Protein AF-A0A960D4D8-F1 (afdb_monomer_lite)

Foldseek 3Di:
DVQLLCLCLQLDPVVQSVDADPVPSHSVSSVVVVVVVVVCCVVDDPVLVVLLVLLVVLVVLLVVLVCLLCCCCPVVVDPPCVVSPVVSVVSNVVSVVVVVVGDPSSVVVNVVVVVVSVVSSCVSCVNVVHPDRDSPPPDD

Radius of gyration: 18.19 Å; chains: 1; bounding box: 43×34×49 Å

pLDDT: mean 80.99, std 12.56, range [38.84, 94.88]

Structure (mmCIF, N/CA/C/O backbone):
data_AF-A0A960D4D8-F1
#
_entry.id   AF-A0A960D4D8-F1
#
loop_
_atom_site.group_PDB
_atom_site.id
_atom_site.type_symbol
_atom_site.label_atom_id
_atom_site.label_alt_id
_atom_site.label_comp_id
_atom_site.label_asym_id
_atom_site.label_entity_id
_atom_site.label_seq_id
_atom_site.pdbx_PDB_ins_code
_atom_site.Cartn_x
_atom_site.Cartn_y
_atom_site.Cartn_z
_atom_site.occupancy
_atom_site.B_iso_or_equiv
_atom_site.auth_seq_id
_atom_site.auth_comp_id
_atom_site.auth_asym_id
_atom_site.auth_atom_id
_atom_site.pdbx_PDB_model_num
ATOM 1 N N . ARG A 1 1 ? -10.161 9.805 4.117 1.00 72.38 1 ARG A N 1
ATOM 2 C CA . ARG A 1 1 ? -10.654 10.002 2.726 1.00 72.38 1 ARG A CA 1
ATOM 3 C C . ARG A 1 1 ? -10.570 8.717 1.902 1.00 72.38 1 ARG A C 1
ATOM 5 O O . ARG A 1 1 ? -11.583 8.348 1.336 1.00 72.38 1 ARG A O 1
ATOM 12 N N . ILE A 1 2 ? -9.443 7.992 1.920 1.00 80.75 2 ILE A N 1
ATOM 13 C CA . ILE A 1 2 ? -9.295 6.695 1.223 1.00 80.75 2 ILE A CA 1
ATOM 14 C C . ILE A 1 2 ? -10.411 5.700 1.597 1.00 80.75 2 ILE A C 1
ATOM 16 O O . ILE A 1 2 ? -11.049 5.149 0.712 1.00 80.75 2 ILE A O 1
ATOM 20 N N . LEU A 1 3 ? -10.728 5.552 2.892 1.00 79.56 3 LEU A N 1
ATOM 21 C CA . LEU A 1 3 ? -11.789 4.643 3.356 1.00 79.56 3 LEU A CA 1
ATOM 22 C C . LEU A 1 3 ? -13.178 4.970 2.773 1.00 79.56 3 LEU A C 1
ATOM 24 O O . LEU A 1 3 ? -13.952 4.071 2.464 1.00 79.56 3 LEU A O 1
ATOM 28 N N . PHE A 1 4 ? -13.475 6.260 2.594 1.00 77.62 4 PHE A N 1
ATOM 29 C CA . PHE A 1 4 ? -14.714 6.717 1.968 1.00 77.62 4 PHE A CA 1
ATOM 30 C C . PHE A 1 4 ? -14.728 6.423 0.463 1.00 77.62 4 PHE A C 1
ATOM 32 O O . PHE A 1 4 ? -15.720 5.903 -0.034 1.00 77.62 4 PHE A O 1
ATOM 39 N N . ALA A 1 5 ? -13.620 6.683 -0.242 1.00 74.94 5 ALA A N 1
ATOM 40 C CA . ALA A 1 5 ? -13.485 6.341 -1.660 1.00 74.94 5 ALA A CA 1
ATOM 41 C C . ALA A 1 5 ? -13.673 4.828 -1.884 1.00 74.94 5 ALA A C 1
ATOM 43 O O . ALA A 1 5 ? -14.528 4.421 -2.660 1.00 74.94 5 ALA A O 1
ATOM 44 N N . MET A 1 6 ? -13.015 3.987 -1.078 1.00 78.25 6 MET A N 1
ATOM 45 C CA . MET A 1 6 ? -13.204 2.529 -1.104 1.00 78.25 6 MET A CA 1
ATOM 46 C C . MET A 1 6 ? -14.659 2.101 -0.827 1.00 78.25 6 MET A C 1
ATOM 48 O O . MET A 1 6 ? -15.143 1.122 -1.397 1.00 78.25 6 MET A O 1
ATOM 52 N N . GLY A 1 7 ? -15.370 2.822 0.047 1.00 74.56 7 GLY A N 1
ATOM 53 C CA . GLY A 1 7 ? -16.795 2.614 0.311 1.00 74.56 7 GLY A CA 1
ATOM 54 C C . GLY A 1 7 ? -17.693 3.013 -0.858 1.00 74.56 7 GLY A C 1
ATOM 55 O O . GLY A 1 7 ? -18.590 2.253 -1.220 1.00 74.56 7 GLY A O 1
ATOM 56 N N . ARG A 1 8 ? -17.442 4.171 -1.475 1.00 72.88 8 ARG A N 1
ATOM 57 C CA . ARG A 1 8 ? -18.131 4.662 -2.681 1.00 72.88 8 ARG A CA 1
ATOM 58 C C . ARG A 1 8 ? -17.968 3.683 -3.845 1.00 72.88 8 ARG A C 1
ATOM 60 O O . ARG A 1 8 ? -18.954 3.312 -4.489 1.00 72.88 8 ARG A O 1
ATOM 67 N N . ASP A 1 9 ? -16.759 3.174 -4.032 1.00 70.88 9 ASP A N 1
ATOM 68 C CA . ASP A 1 9 ? -16.407 2.307 -5.157 1.00 70.88 9 ASP A CA 1
ATOM 69 C C . ASP A 1 9 ? -16.837 0.845 -4.916 1.00 70.88 9 ASP A C 1
ATOM 71 O O . ASP A 1 9 ? -16.694 -0.011 -5.779 1.00 70.88 9 ASP A O 1
ATOM 75 N N . GLY A 1 10 ? -17.442 0.535 -3.761 1.00 69.06 10 GLY A N 1
ATOM 76 C CA . GLY A 1 10 ? -18.027 -0.781 -3.478 1.00 69.06 10 GLY A CA 1
ATOM 77 C C . GLY A 1 10 ? -17.022 -1.867 -3.086 1.00 69.06 10 GLY A C 1
ATOM 78 O O . GLY A 1 10 ? -17.408 -3.029 -2.972 1.00 69.06 10 GLY A O 1
ATOM 79 N N . ILE A 1 11 ? -15.763 -1.493 -2.831 1.00 72.12 11 ILE A N 1
ATOM 80 C CA . ILE A 1 11 ? -14.734 -2.360 -2.226 1.00 72.12 11 ILE A CA 1
ATOM 81 C C . ILE A 1 11 ? -15.084 -2.641 -0.754 1.00 72.12 11 ILE A C 1
ATOM 83 O O . ILE A 1 11 ? -14.850 -3.734 -0.231 1.00 72.12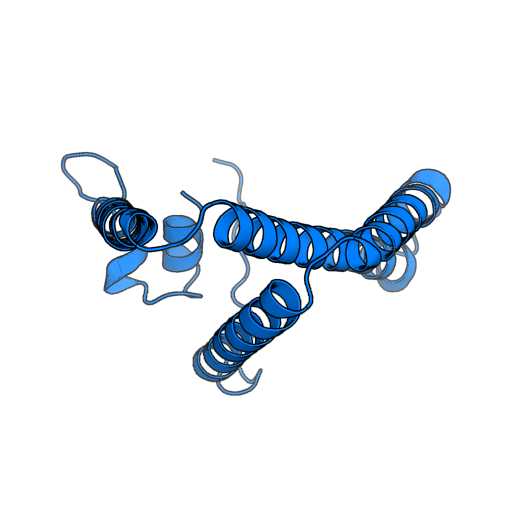 11 ILE A O 1
ATOM 87 N N . LEU A 1 12 ? -15.692 -1.655 -0.090 1.00 73.06 12 LEU A N 1
ATOM 88 C CA . LEU A 1 12 ? -16.274 -1.767 1.246 1.00 73.06 12 LEU A CA 1
ATOM 89 C C . LEU A 1 12 ? -17.802 -1.605 1.187 1.00 73.06 12 LEU A C 1
ATOM 91 O O . LEU A 1 12 ? -18.326 -1.073 0.205 1.00 73.06 12 LEU A O 1
ATOM 95 N N . PRO A 1 13 ? -18.555 -2.036 2.221 1.00 72.12 13 PRO A N 1
ATOM 96 C CA . PRO A 1 13 ? -20.010 -1.931 2.225 1.00 72.12 13 PRO A CA 1
ATOM 97 C C . PRO A 1 13 ? -20.480 -0.482 2.015 1.00 72.12 13 PRO A C 1
ATOM 99 O O . PRO A 1 13 ? -20.392 0.352 2.922 1.00 72.12 13 PRO A O 1
ATOM 102 N N . ARG A 1 14 ? -21.029 -0.199 0.822 1.00 69.56 14 ARG A N 1
ATOM 103 C CA . ARG A 1 14 ? -21.504 1.134 0.393 1.00 69.56 14 ARG A CA 1
ATOM 104 C C . ARG A 1 14 ? -22.396 1.822 1.424 1.00 69.56 14 ARG A C 1
ATOM 106 O O . ARG A 1 14 ? -22.275 3.020 1.637 1.00 69.56 14 ARG A O 1
ATOM 113 N N . LYS A 1 15 ? -23.257 1.051 2.094 1.00 67.19 15 LYS A N 1
ATOM 114 C CA . LYS A 1 15 ? -24.220 1.558 3.084 1.00 67.19 15 LYS A CA 1
ATOM 115 C C . LYS A 1 15 ? -23.565 2.230 4.294 1.00 67.19 15 LYS A C 1
ATOM 117 O O . LYS A 1 15 ? -24.180 3.106 4.882 1.00 67.19 15 LYS A O 1
ATOM 122 N N . VAL A 1 16 ? -22.350 1.819 4.662 1.00 70.06 16 VAL A N 1
ATOM 123 C CA . VAL A 1 16 ? -21.650 2.326 5.853 1.00 70.06 16 VAL A CA 1
ATOM 124 C C . VAL A 1 16 ? -20.542 3.293 5.451 1.00 70.06 16 VAL A C 1
ATOM 126 O O . VAL A 1 16 ? -20.475 4.407 5.960 1.00 70.06 16 VAL A O 1
ATOM 129 N N . PHE A 1 17 ? -19.696 2.899 4.498 1.00 70.25 17 PHE A N 1
ATOM 130 C CA . PHE A 1 17 ? -18.490 3.658 4.156 1.00 70.25 17 PHE A CA 1
ATOM 131 C C . PHE A 1 17 ? -18.661 4.603 2.966 1.00 70.25 17 PHE A C 1
ATOM 133 O O . PHE A 1 17 ? -17.828 5.481 2.786 1.00 70.25 17 PHE A O 1
ATOM 140 N N . GLY A 1 18 ? -19.727 4.457 2.173 1.00 62.28 18 GLY A N 1
ATOM 141 C CA . GLY A 1 18 ? -20.070 5.370 1.076 1.00 62.28 18 GLY A CA 1
ATOM 142 C C . GLY A 1 18 ? -21.078 6.457 1.466 1.00 62.28 18 GLY A C 1
ATOM 143 O O . GLY A 1 18 ? -21.467 7.252 0.616 1.00 62.28 18 GLY A O 1
ATOM 144 N N . HIS A 1 19 ? -21.527 6.500 2.726 1.00 69.50 19 HIS A N 1
ATOM 145 C CA . HIS A 1 19 ? -22.525 7.467 3.179 1.00 69.50 19 HIS A CA 1
ATOM 146 C C . HIS A 1 19 ? -21.871 8.784 3.624 1.00 69.50 19 HIS A C 1
ATOM 148 O O . HIS A 1 19 ? -21.024 8.806 4.522 1.00 69.50 19 HIS A O 1
ATOM 154 N N . VAL A 1 20 ? -22.295 9.891 3.013 1.00 68.88 20 VAL A N 1
ATOM 155 C CA . VAL A 1 20 ? -21.917 11.257 3.402 1.00 68.88 20 VAL A CA 1
ATOM 156 C C . VAL A 1 20 ? -23.063 11.867 4.197 1.00 68.88 20 VAL A C 1
ATOM 158 O O . VAL A 1 20 ? -24.217 11.788 3.781 1.00 68.88 20 VAL A O 1
ATOM 161 N N . SER A 1 21 ? -22.762 12.482 5.343 1.00 65.81 21 SER A N 1
ATOM 162 C CA . SER A 1 21 ? -23.790 13.177 6.121 1.00 65.81 21 SER A CA 1
ATOM 163 C C . SER A 1 21 ? -24.266 14.425 5.374 1.00 65.81 21 SER A C 1
ATOM 165 O O . SER A 1 21 ? -23.460 15.307 5.084 1.00 65.81 21 SER A O 1
ATOM 167 N N . ALA A 1 22 ? -25.576 14.536 5.135 1.00 60.09 22 ALA A N 1
ATOM 168 C CA . ALA A 1 22 ? -26.194 15.672 4.441 1.00 60.09 22 ALA A CA 1
ATOM 169 C C . ALA A 1 22 ? -25.987 17.028 5.149 1.00 60.09 22 ALA A C 1
ATOM 171 O O . ALA A 1 22 ? -26.087 18.072 4.517 1.00 60.09 22 ALA A O 1
ATOM 172 N N . LYS A 1 23 ? -25.693 17.022 6.458 1.00 59.44 23 LYS A N 1
ATOM 173 C CA . LYS A 1 23 ? -25.515 18.242 7.263 1.00 59.44 23 LYS A CA 1
ATOM 174 C C . LYS A 1 23 ? -24.076 18.765 7.272 1.00 59.44 23 LYS A C 1
ATOM 176 O O . LYS A 1 23 ? -23.867 19.964 7.398 1.00 59.44 23 LYS A O 1
ATOM 181 N N . PHE A 1 24 ? -23.094 17.870 7.181 1.00 64.19 24 PHE A N 1
ATOM 182 C CA . PHE A 1 24 ? -21.676 18.209 7.350 1.00 64.19 24 PHE A CA 1
ATOM 183 C C . PHE A 1 24 ? -20.846 17.988 6.085 1.00 64.19 24 PHE A C 1
ATOM 185 O O . PHE A 1 24 ? -19.639 18.213 6.129 1.00 64.19 24 PHE A O 1
ATOM 192 N N . SER A 1 25 ? -21.450 17.483 5.002 1.00 68.38 25 SER A N 1
ATOM 193 C CA . SER A 1 25 ? -20.781 17.115 3.742 1.00 68.38 25 SER A CA 1
ATOM 194 C C . SER A 1 25 ? -19.502 16.289 3.942 1.00 68.38 25 SER A C 1
ATOM 196 O O . SER A 1 25 ? -18.578 16.321 3.134 1.00 68.38 25 SER A O 1
ATOM 198 N N . THR A 1 26 ? -19.435 15.539 5.046 1.00 71.88 26 THR A N 1
ATOM 199 C CA . THR A 1 26 ? -18.275 14.746 5.454 1.00 71.88 26 THR A CA 1
ATOM 200 C C . THR A 1 26 ? -18.683 13.294 5.708 1.00 71.88 26 THR A C 1
ATOM 202 O O . THR A 1 26 ? -19.812 13.015 6.134 1.00 71.88 26 THR A O 1
ATOM 205 N N . PRO A 1 27 ? -17.780 12.333 5.444 1.00 77.81 27 PRO A N 1
ATOM 206 C CA . PRO A 1 27 ? -18.039 10.916 5.661 1.00 77.81 27 PRO A CA 1
ATOM 207 C C . PRO A 1 27 ? -17.865 10.564 7.146 1.00 77.81 27 PRO A C 1
ATOM 209 O O . PRO A 1 27 ? -16.857 9.981 7.550 1.00 77.81 27 PRO A O 1
ATOM 212 N N . VAL A 1 28 ? -18.847 10.946 7.971 1.00 79.44 28 VAL A N 1
ATOM 213 C CA . VAL A 1 28 ? -18.806 10.818 9.442 1.00 79.44 28 VAL A CA 1
ATOM 214 C C . VAL A 1 28 ? -18.537 9.379 9.890 1.00 79.44 28 VAL A C 1
ATOM 216 O O . VAL A 1 28 ? -17.705 9.167 10.766 1.00 79.44 28 VAL A O 1
ATOM 219 N N . TYR A 1 29 ? -19.162 8.380 9.256 1.00 79.19 29 TYR A N 1
ATOM 220 C CA . TYR A 1 29 ? -18.941 6.970 9.599 1.00 79.19 29 TYR A CA 1
ATOM 221 C C . TYR A 1 29 ? -17.503 6.522 9.340 1.00 79.19 29 TYR A C 1
ATOM 223 O O . TYR A 1 29 ? -16.900 5.886 10.197 1.00 79.19 29 TYR A O 1
ATOM 231 N N . ALA A 1 30 ? -16.917 6.912 8.204 1.00 81.62 30 ALA A N 1
ATOM 232 C CA . ALA A 1 30 ? -15.525 6.593 7.905 1.00 81.62 30 ALA A CA 1
ATOM 233 C C . ALA A 1 30 ? -14.568 7.245 8.917 1.00 81.62 30 ALA A C 1
ATOM 235 O O . ALA A 1 30 ? -13.590 6.620 9.317 1.00 81.62 30 ALA A O 1
ATOM 236 N N . ILE A 1 31 ? -14.856 8.479 9.348 1.00 85.12 31 ILE A N 1
ATOM 237 C CA . ILE A 1 31 ? -14.067 9.173 10.375 1.00 85.12 31 ILE A CA 1
ATOM 238 C C . ILE A 1 31 ? -14.188 8.441 11.713 1.00 85.12 31 ILE A C 1
ATOM 240 O O . ILE A 1 31 ? -13.170 8.092 12.297 1.00 85.12 31 ILE A O 1
ATOM 244 N N . LEU A 1 32 ? -15.410 8.144 12.161 1.00 86.50 32 LEU A N 1
ATOM 245 C CA . LEU A 1 32 ? -15.659 7.498 13.449 1.00 86.50 32 LEU A CA 1
ATOM 246 C C . LEU A 1 32 ? -15.029 6.101 13.519 1.00 86.50 32 LEU A C 1
ATOM 248 O O . LEU A 1 32 ? -14.416 5.762 14.528 1.00 86.50 32 LEU A O 1
ATOM 252 N N . THR A 1 33 ? -15.107 5.315 12.440 1.00 85.06 33 THR A N 1
ATOM 253 C CA . THR A 1 33 ? -14.438 4.008 12.367 1.00 85.06 33 THR A CA 1
ATOM 254 C C . THR A 1 33 ? -12.921 4.143 12.468 1.00 85.06 33 THR A C 1
ATOM 256 O O . THR A 1 33 ? -12.305 3.415 13.242 1.00 85.06 33 THR A O 1
ATOM 259 N N . VAL A 1 34 ? -12.308 5.079 11.733 1.00 87.12 34 VAL A N 1
ATOM 260 C CA . VAL A 1 34 ? -10.856 5.309 11.821 1.00 87.12 34 VAL A CA 1
ATOM 261 C C . VAL A 1 34 ? -10.471 5.770 13.223 1.00 87.12 34 VAL A C 1
ATOM 263 O O . VAL A 1 34 ? -9.539 5.220 13.792 1.00 87.12 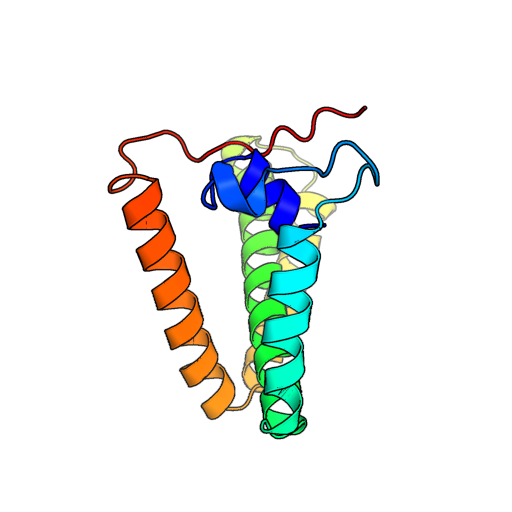34 VAL A O 1
ATOM 266 N N . SER A 1 35 ? -11.207 6.713 13.814 1.00 89.12 35 SER A N 1
ATOM 267 C CA . SER A 1 35 ? -10.949 7.192 15.174 1.00 89.12 35 SER A CA 1
ATOM 268 C C . SER A 1 35 ? -11.040 6.071 16.209 1.00 89.12 35 SER A C 1
ATOM 270 O O . SER A 1 35 ? -10.159 5.964 17.057 1.00 89.12 35 SER A O 1
ATOM 272 N N . ALA A 1 36 ? -12.052 5.204 16.119 1.00 90.56 36 ALA A N 1
ATOM 273 C CA . ALA A 1 36 ? -12.199 4.063 17.018 1.00 90.56 36 ALA A CA 1
ATOM 274 C C . ALA A 1 36 ? -11.034 3.067 16.888 1.00 90.56 36 ALA A C 1
ATOM 276 O O . ALA A 1 36 ? -10.508 2.607 17.897 1.00 90.56 36 ALA A O 1
ATOM 277 N N . ILE A 1 37 ? -10.592 2.773 15.660 1.00 88.38 37 ILE A N 1
ATOM 278 C CA . ILE A 1 37 ? -9.431 1.902 15.421 1.00 88.38 37 ILE A CA 1
ATOM 279 C C . ILE A 1 37 ? -8.147 2.563 15.937 1.00 88.38 37 ILE A C 1
ATOM 281 O O . ILE A 1 37 ? -7.337 1.899 16.577 1.00 88.38 37 ILE A O 1
ATOM 285 N N . SER A 1 38 ? -7.969 3.868 15.724 1.00 88.56 38 SER A N 1
ATOM 286 C CA . SER A 1 38 ? -6.792 4.603 16.198 1.00 88.56 38 SER A CA 1
ATOM 287 C C . SER A 1 38 ? -6.662 4.610 17.723 1.00 88.56 38 SER A C 1
ATOM 289 O O . SER A 1 38 ? -5.543 4.640 18.223 1.00 88.56 38 SER A O 1
ATOM 291 N N . LEU A 1 39 ? -7.765 4.528 18.478 1.00 91.56 39 LEU A N 1
ATOM 292 C CA . LEU A 1 39 ? -7.708 4.397 19.942 1.00 91.56 39 LEU A CA 1
ATOM 293 C C . LEU A 1 39 ? -7.045 3.086 20.395 1.00 91.56 39 LEU A C 1
ATOM 295 O O . LEU A 1 39 ? -6.450 3.045 21.470 1.00 91.56 39 LEU A O 1
ATOM 299 N N . LEU A 1 40 ? -7.079 2.032 19.573 1.00 86.44 40 LEU A N 1
ATOM 300 C CA . LEU A 1 40 ? -6.391 0.772 19.875 1.00 86.44 40 LEU A CA 1
ATOM 301 C C . LEU A 1 40 ? -4.863 0.931 19.887 1.00 86.44 40 LEU A C 1
ATOM 303 O O . LEU A 1 40 ? -4.181 0.125 20.515 1.00 86.44 40 LEU A O 1
ATOM 307 N N . ALA A 1 41 ? -4.322 1.987 19.265 1.00 86.31 41 ALA A N 1
ATOM 308 C CA . ALA A 1 41 ? -2.887 2.266 19.257 1.00 86.31 41 ALA A CA 1
ATOM 309 C C . ALA A 1 41 ? -2.312 2.543 20.658 1.00 86.31 41 ALA A C 1
ATOM 311 O O . ALA A 1 41 ? -1.111 2.394 20.845 1.00 86.31 41 ALA A O 1
ATOM 312 N N . ILE A 1 42 ? -3.148 2.882 21.651 1.00 89.81 42 ILE A N 1
ATOM 313 C CA . ILE A 1 42 ? -2.727 3.086 23.051 1.00 89.81 42 ILE A CA 1
ATOM 314 C C . ILE A 1 42 ? -2.092 1.814 23.645 1.00 89.81 42 ILE A C 1
ATOM 316 O O . ILE A 1 42 ? -1.231 1.901 24.515 1.00 89.81 42 ILE A O 1
ATOM 320 N N . TRP A 1 43 ? -2.499 0.636 23.167 1.00 89.19 43 TRP A N 1
ATOM 321 C CA . TRP A 1 43 ? -2.070 -0.663 23.694 1.00 89.19 43 TRP A CA 1
ATOM 322 C C . TRP A 1 43 ? -0.971 -1.335 22.861 1.00 89.19 43 TRP A C 1
ATOM 324 O O . TRP A 1 43 ? -0.541 -2.437 23.196 1.00 89.19 43 TRP A O 1
ATOM 334 N N . ILE A 1 44 ? -0.544 -0.712 21.760 1.00 88.25 44 ILE A N 1
ATOM 335 C CA . ILE A 1 44 ? 0.419 -1.285 20.816 1.00 88.25 44 ILE A CA 1
ATOM 336 C C . ILE A 1 44 ? 1.752 -0.561 20.970 1.00 88.25 44 ILE A C 1
ATOM 338 O O . ILE A 1 44 ? 1.807 0.665 20.999 1.00 88.25 44 ILE A O 1
ATOM 342 N N . ASP A 1 45 ? 2.838 -1.330 21.021 1.00 90.56 45 ASP A N 1
ATOM 343 C CA . ASP A 1 45 ? 4.185 -0.774 21.053 1.00 90.56 45 ASP A CA 1
ATOM 344 C C . ASP A 1 45 ? 4.501 0.029 19.777 1.00 90.56 45 ASP A C 1
ATOM 346 O O . ASP A 1 45 ? 4.220 -0.403 18.651 1.00 90.56 45 ASP A O 1
ATOM 350 N N . LEU A 1 46 ? 5.122 1.197 19.955 1.00 90.88 46 LEU A N 1
ATOM 351 C CA . LEU A 1 46 ? 5.423 2.117 18.861 1.00 90.88 46 LEU A CA 1
ATOM 352 C C . LEU A 1 46 ? 6.361 1.494 17.816 1.00 90.88 46 LEU A C 1
ATOM 354 O O . LEU A 1 46 ? 6.183 1.749 16.624 1.00 90.88 46 LEU A O 1
ATOM 358 N N . ALA A 1 47 ? 7.330 0.668 18.223 1.00 90.12 47 ALA A N 1
ATOM 359 C CA . ALA A 1 47 ? 8.262 0.038 17.291 1.00 90.12 47 ALA A CA 1
ATOM 360 C C . ALA A 1 47 ? 7.557 -1.014 16.423 1.00 90.12 47 ALA A C 1
ATOM 362 O O . ALA A 1 47 ? 7.808 -1.093 15.214 1.00 90.12 47 ALA A O 1
ATOM 363 N N . ILE A 1 48 ? 6.625 -1.778 17.004 1.00 88.88 48 ILE A N 1
ATOM 364 C CA . ILE A 1 48 ? 5.781 -2.715 16.246 1.00 88.88 48 ILE A CA 1
ATOM 365 C C . ILE A 1 48 ? 4.880 -1.943 15.282 1.00 88.88 48 ILE A C 1
ATOM 367 O O . ILE A 1 48 ? 4.844 -2.268 14.094 1.00 88.88 48 ILE A O 1
ATOM 371 N N . LEU A 1 49 ? 4.198 -0.897 15.756 1.00 91.06 49 LEU A N 1
ATOM 372 C CA . LEU A 1 49 ? 3.302 -0.086 14.932 1.00 91.06 49 LEU A CA 1
ATOM 373 C C . LEU A 1 49 ? 4.042 0.541 13.739 1.00 91.06 49 LEU A C 1
ATOM 375 O O . LEU A 1 49 ? 3.591 0.419 12.600 1.00 91.06 49 LEU A O 1
ATOM 379 N N . ALA A 1 50 ? 5.210 1.142 13.978 1.00 91.75 50 ALA A N 1
ATOM 380 C CA . ALA A 1 50 ? 6.054 1.719 12.931 1.00 91.75 50 ALA A CA 1
ATOM 381 C C . ALA A 1 50 ? 6.538 0.666 11.921 1.00 91.75 50 ALA A C 1
ATOM 383 O O . ALA A 1 50 ? 6.565 0.924 10.712 1.00 91.75 50 ALA A O 1
ATOM 384 N N . SER A 1 51 ? 6.868 -0.539 12.395 1.00 91.94 51 SER A N 1
ATOM 385 C CA . SER A 1 51 ? 7.273 -1.646 11.525 1.00 91.94 51 SER A CA 1
ATOM 386 C C . SER A 1 51 ? 6.105 -2.143 10.661 1.00 91.94 51 SER A C 1
ATOM 388 O O . SER A 1 51 ? 6.279 -2.367 9.467 1.00 91.94 51 SER A O 1
ATOM 390 N N . VAL A 1 52 ? 4.891 -2.259 11.210 1.00 91.69 52 VAL A N 1
ATOM 391 C CA . VAL A 1 52 ? 3.691 -2.672 10.452 1.00 91.69 52 VAL A CA 1
ATOM 392 C C . VAL A 1 52 ? 3.291 -1.621 9.409 1.00 91.69 52 VAL A C 1
ATOM 394 O O . VAL A 1 52 ? 2.929 -1.968 8.284 1.00 91.69 52 VAL A O 1
ATOM 397 N N . VAL A 1 53 ? 3.403 -0.331 9.734 1.00 92.00 53 VAL A N 1
ATOM 398 C CA . VAL A 1 53 ? 3.175 0.749 8.757 1.00 92.00 53 VAL A CA 1
ATOM 399 C C . VAL A 1 53 ? 4.216 0.693 7.635 1.00 92.00 53 VAL A C 1
ATOM 401 O O . VAL A 1 53 ? 3.855 0.765 6.458 1.00 92.00 53 VAL A O 1
ATOM 404 N N . SER A 1 54 ? 5.491 0.493 7.982 1.00 93.25 54 SER A N 1
ATOM 405 C CA . SER A 1 54 ? 6.575 0.324 7.006 1.00 93.25 54 SER A CA 1
ATOM 406 C C . SER A 1 54 ? 6.347 -0.887 6.098 1.00 93.25 54 SER A C 1
ATOM 408 O O . SER A 1 54 ? 6.534 -0.775 4.890 1.00 93.25 54 SER A O 1
ATOM 410 N N . PHE A 1 55 ? 5.865 -2.012 6.641 1.00 94.19 55 PHE A N 1
ATOM 411 C CA . PHE A 1 55 ? 5.469 -3.183 5.850 1.00 94.19 55 PHE A CA 1
ATOM 412 C C . PHE A 1 55 ? 4.438 -2.811 4.779 1.00 94.19 55 PHE A C 1
ATOM 414 O O . PHE A 1 55 ? 4.639 -3.091 3.597 1.00 94.19 55 PHE A O 1
ATOM 421 N N . GLY A 1 56 ? 3.348 -2.145 5.177 1.00 92.44 56 GLY A N 1
ATOM 422 C CA . GLY A 1 56 ? 2.287 -1.748 4.252 1.00 92.44 56 GLY A CA 1
ATOM 423 C C . GLY A 1 56 ? 2.794 -0.821 3.145 1.00 92.44 56 GLY A C 1
ATOM 424 O O . GLY A 1 56 ? 2.459 -1.017 1.975 1.00 92.44 56 GLY A O 1
ATOM 425 N N . ALA A 1 57 ? 3.650 0.142 3.497 1.00 93.69 57 ALA A N 1
ATOM 426 C CA . ALA A 1 57 ? 4.280 1.040 2.533 1.00 93.69 57 ALA A CA 1
ATOM 427 C C . ALA A 1 57 ? 5.195 0.285 1.555 1.00 93.69 57 ALA A C 1
ATOM 429 O O . ALA A 1 57 ? 5.101 0.496 0.347 1.00 93.69 57 ALA A O 1
ATOM 430 N N . LEU A 1 58 ? 6.032 -0.633 2.048 1.00 94.06 58 LEU A N 1
ATOM 431 C CA . LEU A 1 58 ? 6.924 -1.43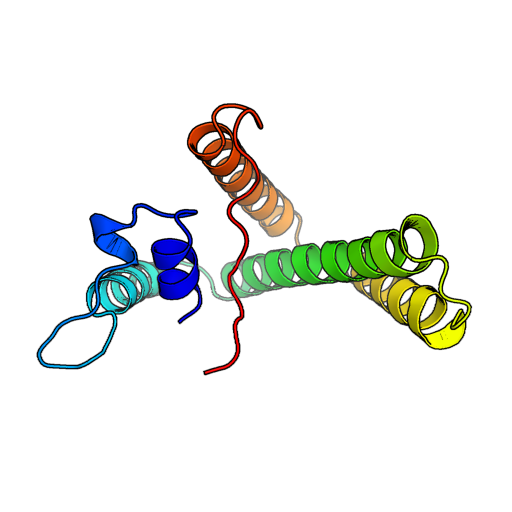6 1.209 1.00 94.06 58 LEU A CA 1
ATOM 432 C C . LEU A 1 58 ? 6.152 -2.329 0.242 1.00 94.06 58 LEU A C 1
ATOM 434 O O . LEU A 1 58 ? 6.500 -2.375 -0.939 1.00 94.06 58 LEU A O 1
ATOM 438 N N . VAL A 1 59 ? 5.083 -2.987 0.700 1.00 94.12 59 VAL A N 1
ATOM 439 C CA . VAL A 1 59 ? 4.191 -3.764 -0.173 1.00 94.12 59 VAL A CA 1
ATOM 440 C C . VAL A 1 59 ? 3.583 -2.863 -1.246 1.00 94.12 59 VAL A C 1
ATOM 442 O O . VAL A 1 59 ? 3.681 -3.180 -2.431 1.00 94.12 59 VAL A O 1
ATOM 445 N N . ALA A 1 60 ? 2.999 -1.725 -0.856 1.00 93.56 60 ALA A N 1
ATOM 446 C CA . ALA A 1 60 ? 2.360 -0.804 -1.791 1.00 93.56 60 ALA A CA 1
ATOM 447 C C . ALA A 1 60 ? 3.349 -0.281 -2.842 1.00 93.56 60 ALA A C 1
ATOM 449 O O . ALA A 1 60 ? 3.067 -0.359 -4.036 1.00 93.56 60 ALA A O 1
ATOM 450 N N . PHE A 1 61 ? 4.530 0.184 -2.431 1.00 94.81 61 PHE A N 1
ATOM 451 C CA . PHE A 1 61 ? 5.547 0.669 -3.362 1.00 94.81 61 PHE A CA 1
ATOM 452 C C . PHE A 1 61 ? 6.090 -0.443 -4.260 1.00 94.81 61 PHE A C 1
ATOM 454 O O . PHE A 1 61 ? 6.263 -0.214 -5.456 1.00 94.81 61 PHE A O 1
ATOM 461 N N . SER A 1 62 ? 6.308 -1.650 -3.736 1.00 94.25 62 SER A N 1
ATOM 462 C CA . SER A 1 62 ? 6.753 -2.791 -4.549 1.00 94.25 62 SER A CA 1
ATOM 463 C C . SER A 1 62 ? 5.726 -3.113 -5.642 1.00 94.25 62 SER A C 1
ATOM 465 O O . SER A 1 62 ? 6.080 -3.232 -6.816 1.00 94.25 62 SER A O 1
ATOM 467 N N . VAL A 1 63 ? 4.442 -3.190 -5.271 1.00 93.94 63 VAL A N 1
ATOM 468 C CA . VAL A 1 63 ? 3.340 -3.489 -6.197 1.00 93.94 63 VAL A CA 1
ATOM 469 C C . VAL A 1 63 ? 3.136 -2.365 -7.210 1.00 93.94 63 VAL A C 1
ATOM 471 O O . VAL A 1 63 ? 2.949 -2.659 -8.386 1.00 93.94 63 VAL A O 1
ATOM 474 N N . VAL A 1 64 ? 3.207 -1.095 -6.803 1.00 92.81 64 VAL A N 1
ATOM 475 C CA . VAL A 1 64 ? 3.079 0.048 -7.723 1.00 92.81 64 VAL A CA 1
ATOM 476 C C . VAL A 1 64 ? 4.211 0.051 -8.748 1.00 92.81 64 VAL A C 1
ATOM 478 O O . VAL A 1 64 ? 3.927 0.126 -9.940 1.00 92.81 64 VAL A O 1
ATOM 481 N N . ASN A 1 65 ? 5.470 -0.105 -8.322 1.00 92.50 65 ASN A N 1
ATOM 482 C CA . ASN A 1 65 ? 6.604 -0.171 -9.251 1.00 92.50 65 ASN A CA 1
ATOM 483 C C . ASN A 1 65 ? 6.448 -1.333 -10.246 1.00 92.50 65 ASN A C 1
ATOM 485 O O . ASN A 1 65 ? 6.621 -1.147 -11.450 1.00 92.50 65 ASN A O 1
ATOM 489 N N . LEU A 1 66 ? 6.041 -2.513 -9.768 1.00 91.12 66 LEU A N 1
ATOM 490 C CA . LEU A 1 66 ? 5.801 -3.667 -10.634 1.00 91.12 66 LEU A CA 1
ATOM 491 C C . LEU A 1 66 ? 4.605 -3.455 -11.578 1.00 91.12 66 LEU A C 1
ATOM 493 O O . LEU A 1 66 ? 4.655 -3.854 -12.741 1.00 91.12 66 LEU A O 1
ATOM 497 N N . SER A 1 67 ? 3.542 -2.803 -11.101 1.00 89.50 67 SER A N 1
ATOM 498 C CA . SER A 1 67 ? 2.358 -2.473 -11.896 1.00 89.50 67 SER A CA 1
ATOM 499 C C . SER A 1 67 ? 2.680 -1.465 -12.993 1.00 89.50 67 SER A C 1
ATOM 501 O O . SER A 1 67 ? 2.172 -1.619 -14.099 1.00 89.50 67 SER A O 1
ATOM 503 N N . VAL A 1 68 ? 3.527 -0.468 -12.722 1.00 88.06 68 VAL A N 1
ATOM 504 C CA . VAL A 1 68 ? 3.995 0.493 -13.733 1.00 88.06 68 VAL A CA 1
ATOM 505 C C . VAL A 1 68 ? 4.778 -0.235 -14.822 1.00 88.06 68 VAL A C 1
ATOM 507 O O . VAL A 1 68 ? 4.469 -0.059 -15.998 1.00 88.06 68 VAL A O 1
ATOM 510 N N . ILE A 1 69 ? 5.714 -1.116 -14.446 1.00 85.81 69 ILE A N 1
ATOM 511 C CA . ILE A 1 69 ? 6.474 -1.920 -15.415 1.00 85.81 69 ILE A CA 1
ATOM 512 C C . ILE A 1 69 ? 5.517 -2.773 -16.251 1.00 85.81 69 ILE A C 1
ATOM 514 O O . ILE A 1 69 ? 5.552 -2.717 -17.476 1.00 85.81 69 ILE A O 1
ATOM 518 N N . LYS A 1 70 ? 4.617 -3.533 -15.619 1.00 87.44 70 LYS A N 1
ATOM 519 C CA . LYS A 1 70 ? 3.663 -4.378 -16.346 1.00 87.44 70 LYS A CA 1
ATOM 520 C C . LYS A 1 70 ? 2.784 -3.547 -17.292 1.00 87.44 70 LYS A C 1
ATOM 522 O O . LYS A 1 70 ? 2.691 -3.860 -18.472 1.00 87.44 70 LYS A O 1
ATOM 527 N N . HIS A 1 71 ? 2.162 -2.487 -16.795 1.00 84.38 71 HIS A N 1
ATOM 528 C CA . HIS A 1 71 ? 1.180 -1.724 -17.556 1.00 84.38 71 HIS A CA 1
ATOM 529 C C . HIS A 1 71 ? 1.814 -0.923 -18.702 1.00 84.38 71 HIS A C 1
ATOM 531 O O . HIS A 1 71 ? 1.398 -1.038 -19.853 1.00 84.38 71 HIS A O 1
ATOM 537 N N . TYR A 1 72 ? 2.867 -0.152 -18.425 1.00 79.12 72 TYR A N 1
ATOM 538 C CA . TYR A 1 72 ? 3.447 0.741 -19.429 1.00 79.12 72 TYR A CA 1
ATOM 539 C C . TYR A 1 72 ? 4.407 0.028 -20.386 1.00 79.12 72 TYR A C 1
ATOM 541 O O . TYR A 1 72 ? 4.444 0.350 -21.576 1.00 79.12 72 TYR A O 1
ATOM 549 N N . PHE A 1 73 ? 5.179 -0.949 -19.899 1.00 74.00 73 PHE A N 1
ATOM 550 C CA . PHE A 1 73 ? 6.159 -1.649 -20.731 1.00 74.00 73 PHE A CA 1
ATOM 551 C C . PHE A 1 73 ? 5.544 -2.823 -21.505 1.00 74.00 73 PHE A C 1
ATOM 553 O O . PHE A 1 73 ? 5.862 -2.999 -22.682 1.00 74.00 73 PHE A O 1
ATOM 560 N N . ILE A 1 74 ? 4.666 -3.617 -20.874 1.00 74.81 74 ILE A N 1
ATOM 561 C CA . ILE A 1 74 ? 4.077 -4.813 -21.503 1.00 74.81 74 ILE A CA 1
ATOM 562 C C . ILE A 1 74 ? 2.780 -4.465 -22.237 1.00 74.81 74 ILE A C 1
ATOM 564 O O . ILE A 1 74 ? 2.687 -4.749 -23.431 1.00 74.81 74 ILE A O 1
ATOM 568 N N . ASP A 1 75 ? 1.808 -3.839 -21.561 1.00 76.38 75 ASP A N 1
ATOM 569 C CA . ASP A 1 75 ? 0.482 -3.609 -22.158 1.00 76.38 75 ASP A CA 1
ATOM 570 C C . ASP A 1 75 ? 0.500 -2.453 -23.178 1.00 76.38 75 ASP A C 1
ATOM 572 O O . ASP A 1 75 ? -0.018 -2.600 -24.285 1.00 76.38 75 ASP A O 1
ATOM 576 N N . MET A 1 76 ? 1.125 -1.316 -22.845 1.00 76.38 76 MET A N 1
ATOM 577 C CA . MET A 1 76 ? 1.129 -0.118 -23.707 1.00 76.38 76 MET A CA 1
ATOM 578 C C . MET A 1 76 ? 2.324 -0.025 -24.669 1.00 76.38 76 MET A C 1
ATOM 580 O O . MET A 1 76 ? 2.284 0.764 -25.614 1.00 76.38 76 MET A O 1
ATOM 584 N N . ARG A 1 77 ? 3.380 -0.838 -24.478 1.00 71.31 77 ARG A N 1
ATOM 585 C CA . ARG A 1 77 ? 4.592 -0.860 -25.331 1.00 71.31 77 ARG A CA 1
ATOM 586 C C . ARG A 1 77 ? 5.238 0.523 -25.529 1.00 71.31 77 ARG A C 1
ATOM 588 O O . ARG A 1 77 ? 5.866 0.795 -26.559 1.00 71.31 77 ARG A O 1
ATOM 595 N N . GLU A 1 78 ? 5.107 1.406 -24.545 1.00 71.50 78 GLU A N 1
ATOM 596 C CA . GLU A 1 78 ? 5.671 2.747 -24.631 1.00 71.50 78 GLU A CA 1
ATOM 597 C C . GLU A 1 78 ? 7.203 2.703 -24.609 1.00 71.50 78 GLU A C 1
ATOM 599 O O . GLU A 1 78 ? 7.826 2.042 -23.778 1.00 71.50 78 GLU A O 1
ATOM 604 N N . ARG A 1 79 ? 7.836 3.451 -25.521 1.00 68.75 79 ARG A N 1
ATOM 605 C CA . ARG A 1 79 ? 9.296 3.427 -25.719 1.00 68.75 79 ARG A CA 1
ATOM 606 C C . ARG A 1 79 ? 10.090 4.266 -24.710 1.00 68.75 79 ARG A C 1
ATOM 608 O O . ARG A 1 79 ? 11.310 4.348 -24.830 1.00 68.75 79 ARG A O 1
ATOM 615 N N . ASN A 1 80 ? 9.445 4.859 -23.706 1.00 75.75 80 ASN A N 1
ATOM 616 C CA . ASN A 1 80 ? 10.121 5.627 -22.657 1.00 75.75 80 ASN A CA 1
ATOM 617 C C . ASN A 1 80 ? 10.745 4.699 -21.606 1.00 75.75 80 ASN A C 1
ATOM 619 O O . ASN A 1 80 ? 10.324 4.656 -20.453 1.00 75.75 80 ASN A O 1
ATOM 623 N N . VAL A 1 81 ? 11.785 3.960 -22.003 1.00 75.00 81 VAL A N 1
ATOM 624 C CA . VAL A 1 81 ? 12.461 2.953 -21.162 1.00 75.00 81 VAL A CA 1
ATOM 625 C C . VAL A 1 81 ? 13.015 3.558 -19.862 1.00 75.00 81 VAL A C 1
ATOM 627 O O . VAL A 1 81 ? 13.011 2.910 -18.820 1.00 75.00 81 VAL A O 1
ATOM 630 N N . LEU A 1 82 ? 13.440 4.825 -19.886 1.00 78.12 82 LEU A N 1
ATOM 631 C CA . LEU A 1 82 ? 13.942 5.525 -18.699 1.00 78.12 82 LEU A CA 1
ATOM 632 C C . LEU A 1 82 ? 12.877 5.666 -17.602 1.00 78.12 82 LEU A C 1
ATOM 634 O O . LEU A 1 82 ? 13.109 5.276 -16.460 1.00 78.12 82 LEU A O 1
ATOM 638 N N . LEU A 1 83 ? 11.704 6.194 -17.947 1.00 79.69 83 LEU A N 1
ATOM 639 C CA . LEU A 1 83 ? 10.643 6.473 -16.976 1.00 79.69 83 LEU A CA 1
ATOM 640 C C . LEU A 1 83 ? 9.787 5.240 -16.678 1.00 79.69 83 LEU A C 1
ATOM 642 O O . LEU A 1 83 ? 9.352 5.064 -15.545 1.00 79.69 83 LEU A O 1
ATOM 646 N N . ASN A 1 84 ? 9.597 4.363 -17.664 1.00 80.88 84 ASN A N 1
ATOM 647 C CA . ASN A 1 84 ? 8.659 3.247 -17.554 1.00 80.88 84 ASN A CA 1
ATOM 648 C C . ASN A 1 84 ? 9.330 1.949 -17.080 1.00 80.88 84 ASN A C 1
ATOM 650 O O . ASN A 1 84 ? 8.638 1.033 -16.640 1.00 80.88 84 ASN A O 1
ATOM 654 N N . LEU A 1 85 ? 10.666 1.857 -17.153 1.00 81.12 85 LEU A N 1
ATOM 655 C CA . LEU A 1 85 ? 11.414 0.673 -16.725 1.00 81.12 85 LEU A CA 1
ATOM 656 C C . LEU A 1 85 ? 12.514 1.009 -15.717 1.00 81.12 85 LEU A C 1
ATOM 658 O O . LEU A 1 85 ? 12.532 0.419 -14.643 1.00 81.12 85 LEU A O 1
ATOM 662 N N . ILE A 1 86 ? 13.409 1.954 -16.018 1.00 86.50 86 ILE A N 1
ATOM 663 C CA . ILE A 1 86 ? 14.585 2.211 -15.165 1.00 86.50 86 ILE A CA 1
ATOM 664 C C . ILE A 1 86 ? 14.172 2.824 -13.823 1.00 86.50 86 ILE A C 1
ATOM 666 O O . ILE A 1 86 ? 14.544 2.297 -12.776 1.00 86.50 86 ILE A O 1
ATOM 670 N N . ALA A 1 87 ? 13.373 3.893 -13.837 1.00 89.38 87 ALA A N 1
ATOM 671 C CA . ALA A 1 87 ? 12.888 4.527 -12.612 1.00 89.38 87 ALA A CA 1
ATOM 672 C C . ALA A 1 87 ? 12.116 3.551 -11.692 1.00 89.38 87 ALA A C 1
ATOM 674 O O . ALA A 1 87 ? 12.505 3.420 -10.525 1.00 89.38 87 ALA A O 1
ATOM 675 N N . PRO A 1 88 ? 11.095 2.807 -12.172 1.00 90.00 88 PRO A N 1
ATOM 676 C CA . PRO A 1 88 ? 10.382 1.865 -11.319 1.00 90.00 88 PRO A CA 1
ATOM 677 C C . PRO A 1 88 ? 11.216 0.637 -10.936 1.00 90.00 88 PRO A C 1
ATOM 679 O O . PRO A 1 88 ? 11.039 0.109 -9.841 1.00 90.00 88 PRO A O 1
ATOM 682 N N . ALA A 1 89 ? 12.164 0.190 -11.768 1.00 90.81 89 ALA A N 1
ATOM 683 C CA . ALA A 1 89 ? 13.074 -0.894 -11.393 1.00 90.81 89 ALA A CA 1
ATOM 684 C C . ALA A 1 89 ? 13.995 -0.485 -10.238 1.00 90.81 89 ALA A C 1
ATOM 686 O O . ALA A 1 89 ? 14.157 -1.254 -9.294 1.00 90.81 89 ALA A O 1
ATOM 687 N N . ILE A 1 90 ? 14.550 0.731 -10.262 1.00 93.81 90 ILE A N 1
ATOM 688 C CA . ILE A 1 90 ? 15.342 1.255 -9.140 1.00 93.81 90 ILE A CA 1
ATOM 689 C C . ILE A 1 90 ? 14.467 1.353 -7.886 1.00 93.81 90 ILE A C 1
ATOM 691 O O . ILE A 1 90 ? 14.877 0.895 -6.822 1.00 93.81 90 ILE A O 1
ATOM 695 N N . GLY A 1 91 ? 13.243 1.878 -8.006 1.00 91.94 91 GLY A N 1
ATOM 696 C CA . GLY A 1 91 ? 12.288 1.929 -6.895 1.00 91.94 91 GLY A CA 1
ATOM 697 C C . GLY A 1 91 ? 11.977 0.544 -6.315 1.00 91.94 91 GLY A C 1
ATOM 698 O O . GLY A 1 91 ? 11.994 0.354 -5.096 1.00 91.94 91 GLY A O 1
ATOM 699 N N . PHE A 1 92 ? 11.764 -0.451 -7.175 1.00 94.25 92 PHE A N 1
ATOM 700 C CA . PHE A 1 92 ? 11.565 -1.838 -6.760 1.00 94.25 92 PHE A CA 1
ATOM 701 C C . PHE A 1 92 ? 12.806 -2.418 -6.068 1.00 94.25 92 PHE A C 1
ATOM 703 O O . PHE A 1 92 ? 12.682 -3.046 -5.024 1.00 94.25 92 PHE A O 1
ATOM 710 N N . LEU A 1 93 ? 14.011 -2.170 -6.586 1.00 94.44 93 LEU A N 1
ATOM 711 C CA . LEU A 1 93 ? 15.253 -2.639 -5.964 1.00 94.44 93 LEU A CA 1
ATOM 712 C C . LEU A 1 93 ? 15.490 -2.002 -4.589 1.00 94.44 93 LEU A C 1
ATOM 714 O O . LEU A 1 93 ? 15.859 -2.701 -3.648 1.00 94.44 93 LEU A O 1
ATOM 718 N N . LEU A 1 94 ? 15.237 -0.699 -4.445 1.00 94.88 94 LEU A N 1
ATOM 719 C CA . LEU A 1 94 ? 15.355 -0.001 -3.162 1.00 94.88 94 LEU A CA 1
ATOM 720 C C . LEU A 1 94 ? 14.329 -0.507 -2.146 1.00 94.88 94 LEU A C 1
ATOM 722 O O . LEU A 1 94 ? 14.662 -0.730 -0.984 1.00 94.88 94 LEU A O 1
ATOM 726 N N . THR A 1 95 ? 13.086 -0.720 -2.577 1.00 93.44 95 THR A N 1
ATOM 727 C CA . THR A 1 95 ? 12.054 -1.289 -1.701 1.00 93.44 95 THR A CA 1
ATOM 728 C C . THR A 1 95 ? 12.397 -2.724 -1.315 1.00 93.44 95 THR A C 1
ATOM 730 O O . THR A 1 95 ? 12.366 -3.033 -0.128 1.00 93.44 95 THR A O 1
ATOM 733 N N . ALA A 1 96 ? 12.826 -3.567 -2.258 1.00 91.94 96 ALA A N 1
ATOM 734 C CA . ALA A 1 96 ? 13.319 -4.923 -2.002 1.00 91.94 96 ALA A CA 1
ATOM 735 C C . ALA A 1 96 ? 14.508 -4.949 -1.028 1.00 91.94 96 ALA A C 1
ATOM 737 O O . ALA A 1 96 ? 14.572 -5.816 -0.160 1.00 91.94 96 ALA A O 1
ATOM 738 N N . TRP A 1 97 ? 15.413 -3.973 -1.110 1.00 93.94 97 TRP A N 1
ATOM 739 C CA . TRP A 1 97 ? 16.478 -3.806 -0.124 1.00 93.94 97 TRP A CA 1
ATOM 740 C C . TRP A 1 97 ? 15.909 -3.494 1.266 1.00 93.94 97 TRP A C 1
ATOM 742 O O . TRP A 1 97 ? 16.266 -4.145 2.246 1.00 93.94 97 TRP A O 1
ATOM 752 N N . LEU A 1 98 ? 14.975 -2.546 1.364 1.00 92.00 98 LEU A N 1
ATOM 753 C CA . LEU A 1 98 ? 14.338 -2.154 2.626 1.00 92.00 98 LEU A CA 1
ATOM 754 C C . LEU A 1 98 ? 13.546 -3.288 3.300 1.00 92.00 98 LEU A C 1
ATOM 756 O O . LEU A 1 98 ? 13.417 -3.274 4.523 1.00 92.00 98 LEU A O 1
ATOM 760 N N . TRP A 1 99 ? 13.071 -4.291 2.551 1.00 91.12 99 TRP A N 1
ATOM 761 C CA . TRP A 1 99 ? 12.455 -5.492 3.136 1.00 91.12 99 TRP A CA 1
ATOM 762 C C . TRP A 1 99 ? 13.393 -6.226 4.099 1.00 91.12 99 TRP A C 1
ATOM 764 O O . TRP A 1 99 ? 12.9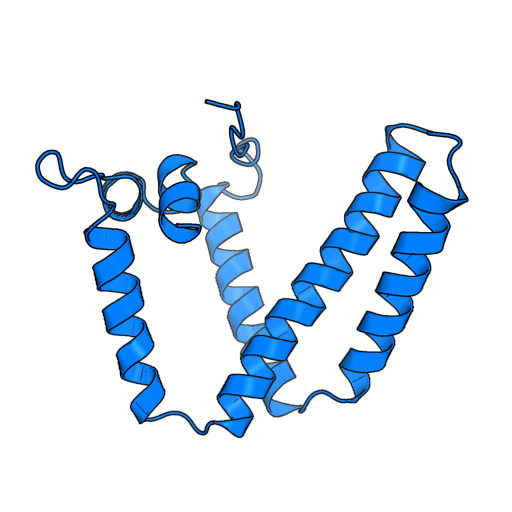26 -6.804 5.078 1.00 91.12 99 TRP A O 1
ATOM 774 N N . THR A 1 100 ? 14.706 -6.175 3.862 1.00 88.31 100 THR A N 1
ATOM 775 C CA . THR A 1 100 ? 15.704 -6.818 4.735 1.00 88.31 100 THR A CA 1
ATOM 776 C C . THR A 1 100 ? 15.873 -6.111 6.079 1.00 88.31 100 THR A C 1
ATOM 778 O O . THR A 1 100 ? 16.247 -6.744 7.062 1.00 88.31 100 THR A O 1
ATOM 781 N N . SER A 1 101 ? 15.535 -4.821 6.147 1.00 88.38 101 SER A N 1
ATOM 782 C CA . SER A 1 101 ? 15.568 -4.026 7.379 1.00 88.38 101 SER A CA 1
ATOM 783 C C . SER A 1 101 ? 14.328 -4.227 8.257 1.00 88.38 101 SER A C 1
ATOM 785 O O . SER A 1 101 ? 14.243 -3.644 9.338 1.00 88.38 101 SER A O 1
ATOM 787 N N . LEU A 1 102 ? 13.340 -5.000 7.797 1.00 86.81 102 LEU A N 1
ATOM 788 C CA . LEU A 1 102 ? 12.056 -5.139 8.468 1.00 86.81 102 LEU A CA 1
ATOM 789 C C . LEU A 1 102 ? 12.061 -6.287 9.488 1.00 86.81 102 LEU A C 1
ATOM 791 O O . LEU A 1 102 ? 12.576 -7.373 9.233 1.00 86.81 102 LEU A O 1
ATOM 795 N N . SER A 1 103 ? 11.443 -6.064 10.650 1.00 86.56 103 SER A N 1
ATOM 796 C CA . SER A 1 103 ? 11.360 -7.080 11.702 1.00 86.56 103 SER A CA 1
ATOM 797 C C . SER A 1 103 ? 10.510 -8.289 11.282 1.00 86.56 103 SER A C 1
ATOM 799 O O . SER A 1 103 ? 9.458 -8.156 10.651 1.00 86.56 103 SER A O 1
ATOM 801 N N . GLY A 1 104 ? 10.929 -9.493 11.688 1.00 87.69 104 GLY A N 1
ATOM 802 C CA . GLY A 1 104 ? 10.202 -10.739 11.393 1.00 87.69 104 GLY A CA 1
ATOM 803 C C . GLY A 1 104 ? 8.776 -10.773 11.959 1.00 87.69 104 GLY A C 1
ATOM 804 O O . GLY A 1 104 ? 7.857 -11.326 11.351 1.00 87.69 104 GLY A O 1
ATOM 805 N N . THR A 1 105 ? 8.554 -10.111 13.093 1.00 87.31 105 THR A N 1
ATOM 806 C CA . THR A 1 105 ? 7.222 -9.902 13.673 1.00 87.31 105 THR A CA 1
ATOM 807 C C . THR A 1 105 ? 6.331 -9.060 12.764 1.00 87.31 105 THR A C 1
ATOM 809 O O . THR A 1 105 ? 5.185 -9.442 12.525 1.00 87.31 105 THR A O 1
ATOM 812 N N . ALA A 1 106 ? 6.843 -7.964 12.196 1.00 88.62 106 ALA A N 1
ATOM 813 C CA . ALA A 1 106 ? 6.077 -7.136 11.266 1.00 88.62 106 ALA A CA 1
ATOM 814 C C . ALA A 1 106 ? 5.767 -7.863 9.955 1.00 88.62 106 ALA A C 1
ATOM 816 O O . ALA A 1 106 ? 4.660 -7.719 9.442 1.00 88.62 106 ALA A O 1
ATOM 817 N N . LEU A 1 107 ? 6.689 -8.697 9.458 1.00 89.56 107 LEU A N 1
ATOM 818 C CA . LEU A 1 107 ? 6.428 -9.570 8.309 1.00 89.56 107 LEU A CA 1
ATOM 819 C C . LEU A 1 107 ? 5.261 -10.522 8.582 1.00 89.56 107 LEU A C 1
ATOM 821 O O . LEU A 1 107 ? 4.363 -10.651 7.756 1.00 89.56 107 LEU A O 1
ATOM 825 N N . THR A 1 108 ? 5.246 -11.154 9.755 1.00 91.44 108 THR A N 1
ATOM 826 C CA . THR A 1 108 ? 4.204 -12.124 10.120 1.00 91.44 108 THR A CA 1
ATOM 827 C C . THR A 1 108 ? 2.841 -11.446 10.274 1.00 91.44 108 THR A C 1
ATOM 829 O O . THR A 1 108 ? 1.862 -11.875 9.662 1.00 91.44 108 THR A O 1
ATOM 832 N N . ILE A 1 109 ? 2.774 -10.351 11.040 1.00 91.62 109 ILE A N 1
ATOM 833 C CA . ILE A 1 109 ? 1.541 -9.569 11.239 1.00 91.62 109 ILE A CA 1
ATOM 834 C C . ILE A 1 109 ? 1.051 -9.000 9.905 1.00 91.62 109 ILE A C 1
ATOM 836 O O . ILE A 1 109 ? -0.133 -9.093 9.582 1.00 91.62 109 ILE A O 1
ATOM 840 N N . GLY A 1 110 ? 1.971 -8.450 9.113 1.00 90.69 110 GLY A N 1
ATOM 841 C CA . GLY A 1 110 ? 1.696 -7.891 7.799 1.00 90.69 110 GLY A CA 1
ATOM 842 C C . GLY A 1 110 ? 1.152 -8.926 6.817 1.00 90.69 110 GLY A C 1
ATOM 843 O O . GLY A 1 110 ? 0.172 -8.649 6.130 1.00 90.69 110 GLY A O 1
ATOM 844 N N . LEU A 1 111 ? 1.722 -10.135 6.786 1.00 91.75 111 LEU A N 1
ATOM 845 C CA . LEU A 1 111 ? 1.239 -11.235 5.946 1.00 91.75 111 LEU A CA 1
ATOM 846 C C . LEU A 1 111 ? -0.153 -11.714 6.359 1.00 91.75 111 LEU A C 1
ATOM 848 O O . LEU A 1 111 ? -0.996 -11.918 5.487 1.00 91.75 111 LEU A O 1
ATOM 852 N N . ILE A 1 112 ? -0.421 -11.854 7.661 1.00 93.81 112 ILE A N 1
ATOM 853 C CA . ILE A 1 112 ? -1.760 -12.207 8.159 1.00 93.81 112 ILE A CA 1
ATOM 854 C C . ILE A 1 112 ? -2.768 -11.133 7.743 1.00 93.81 112 ILE A C 1
ATOM 856 O O . ILE A 1 112 ? -3.829 -11.444 7.202 1.00 93.81 112 ILE A O 1
ATOM 860 N N . TRP A 1 113 ? -2.423 -9.862 7.944 1.00 91.81 113 TRP A N 1
ATOM 861 C CA . TRP A 1 113 ? -3.266 -8.737 7.558 1.00 91.81 113 TRP A CA 1
ATOM 862 C C . TRP A 1 113 ? -3.528 -8.696 6.043 1.00 91.81 113 TRP A C 1
ATOM 864 O O . TRP A 1 113 ? -4.673 -8.537 5.614 1.00 91.81 113 TRP A O 1
ATOM 874 N N . LEU A 1 114 ? -2.495 -8.921 5.227 1.00 91.75 114 LEU A N 1
ATOM 875 C CA . LEU A 1 114 ? -2.607 -8.992 3.770 1.00 91.75 114 LEU A CA 1
ATOM 876 C C . LEU A 1 114 ? -3.489 -10.168 3.338 1.00 91.75 114 LEU A C 1
ATOM 878 O O . LEU A 1 114 ? -4.348 -9.998 2.474 1.00 91.75 114 LEU A O 1
ATOM 882 N N . ALA A 1 115 ? -3.336 -11.336 3.967 1.00 93.00 115 ALA A N 1
ATOM 883 C CA . ALA A 1 115 ? -4.164 -12.508 3.701 1.00 93.00 115 ALA A CA 1
ATOM 884 C C . ALA A 1 115 ? -5.645 -12.246 4.017 1.00 93.00 115 ALA A C 1
ATOM 886 O O . ALA A 1 115 ? -6.513 -12.614 3.225 1.00 93.00 115 ALA A O 1
ATOM 887 N N . ILE A 1 116 ? -5.943 -11.553 5.123 1.00 92.88 116 ILE A N 1
ATOM 888 C CA . ILE A 1 116 ? -7.311 -11.131 5.464 1.00 92.88 116 ILE A CA 1
ATOM 889 C C . ILE A 1 116 ? -7.865 -10.188 4.387 1.00 92.88 116 ILE A C 1
ATOM 891 O O . ILE A 1 116 ? -8.980 -10.396 3.904 1.00 92.88 116 ILE A O 1
ATOM 895 N N . GLY A 1 117 ? -7.088 -9.185 3.967 1.00 87.81 117 GLY A N 1
ATOM 896 C CA . GLY A 1 117 ? -7.487 -8.256 2.905 1.00 87.81 117 GLY A CA 1
ATOM 897 C C . GLY A 1 117 ? -7.732 -8.953 1.562 1.00 87.81 117 GLY A C 1
ATOM 898 O O . GLY A 1 117 ? -8.718 -8.670 0.878 1.00 87.81 117 GLY A O 1
AT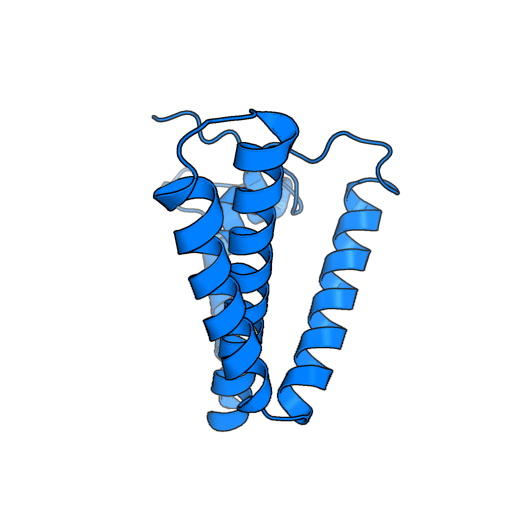OM 899 N N . PHE A 1 118 ? -6.884 -9.919 1.212 1.00 88.31 118 PHE A N 1
ATOM 900 C CA . PHE A 1 118 ? -7.042 -10.738 0.014 1.00 88.31 118 PHE A CA 1
ATOM 901 C C . PHE A 1 118 ? -8.302 -11.613 0.080 1.00 88.31 118 PHE A C 1
ATOM 903 O O . PHE A 1 118 ? -9.077 -11.654 -0.875 1.00 88.31 118 PHE A O 1
ATOM 910 N N . MET A 1 119 ? -8.564 -12.251 1.224 1.00 89.94 119 MET A N 1
ATOM 911 C CA . MET A 1 119 ? -9.778 -13.041 1.441 1.00 89.94 119 MET A CA 1
ATOM 912 C C . MET A 1 119 ? -11.038 -12.175 1.322 1.00 89.94 119 MET A C 1
ATOM 914 O O . MET A 1 119 ? -12.004 -12.566 0.666 1.00 89.94 119 MET A O 1
ATOM 918 N N . TRP A 1 120 ? -11.015 -10.969 1.895 1.00 86.75 120 TRP A N 1
ATOM 919 C CA . TRP A 1 120 ? -12.102 -10.001 1.748 1.00 86.75 120 TRP A CA 1
ATOM 920 C C . TRP A 1 120 ? -12.347 -9.643 0.278 1.00 86.75 120 TRP A C 1
ATOM 922 O O . TRP A 1 120 ? -13.487 -9.681 -0.190 1.00 86.75 120 TRP A O 1
ATOM 932 N N . LEU A 1 121 ? -11.282 -9.369 -0.480 1.00 82.62 121 LEU A N 1
ATOM 933 C CA . LEU A 1 121 ? -11.373 -9.107 -1.917 1.00 82.62 121 LEU A CA 1
ATOM 934 C C . LEU A 1 121 ? -11.990 -10.280 -2.684 1.00 82.62 121 LEU A C 1
ATOM 936 O O . LEU A 1 121 ? -12.845 -10.057 -3.545 1.00 82.62 121 LEU A O 1
ATOM 940 N N . LEU A 1 122 ? -11.617 -11.522 -2.370 1.00 84.94 122 LEU A N 1
ATOM 941 C CA . LEU A 1 122 ? -12.222 -12.709 -2.983 1.00 84.94 122 LEU A CA 1
ATOM 942 C C . LEU A 1 122 ? -13.724 -12.799 -2.697 1.00 84.94 122 LEU A C 1
ATOM 944 O O . LEU A 1 122 ? -14.502 -13.102 -3.606 1.00 84.94 122 LEU A O 1
ATOM 948 N N . VAL A 1 123 ? -14.145 -12.498 -1.467 1.00 84.88 123 VAL A N 1
ATOM 949 C CA . VAL A 1 123 ? -15.565 -12.485 -1.080 1.00 84.88 123 VAL A CA 1
ATOM 950 C C . VAL A 1 123 ? -16.330 -11.405 -1.850 1.00 84.88 123 VAL A C 1
ATOM 952 O O . VAL A 1 123 ? -17.380 -11.691 -2.431 1.00 84.88 123 VAL A O 1
ATOM 955 N N . VAL A 1 124 ? -15.793 -10.184 -1.926 1.00 77.00 124 VAL A N 1
ATOM 956 C CA . VAL A 1 124 ? -16.430 -9.057 -2.633 1.00 77.00 124 VAL A CA 1
ATOM 957 C C . VAL A 1 124 ? -16.511 -9.310 -4.143 1.00 77.00 124 VAL A C 1
ATOM 959 O O . VAL A 1 124 ? -17.554 -9.079 -4.761 1.00 77.00 124 VAL A O 1
ATOM 962 N N . THR A 1 125 ? -15.446 -9.846 -4.740 1.00 75.38 125 THR A N 1
ATOM 963 C CA . THR A 1 125 ? -15.388 -10.167 -6.179 1.00 75.38 125 THR A CA 1
ATOM 964 C C . THR A 1 125 ? -16.087 -11.483 -6.541 1.00 75.38 125 THR A C 1
ATOM 966 O O . THR A 1 125 ? -16.198 -11.808 -7.727 1.00 75.38 125 THR A O 1
ATOM 969 N N . ARG A 1 126 ? -16.587 -12.238 -5.547 1.00 74.31 126 ARG A N 1
ATOM 970 C CA . ARG A 1 126 ? -17.122 -13.606 -5.694 1.00 74.31 126 ARG A CA 1
ATOM 971 C C . ARG A 1 126 ? -16.167 -14.516 -6.479 1.00 74.31 126 ARG A C 1
ATOM 973 O O . ARG A 1 126 ? -16.591 -15.209 -7.405 1.00 74.31 126 ARG A O 1
ATOM 980 N N . GLY A 1 127 ? -14.880 -14.471 -6.134 1.00 71.44 127 GLY A N 1
ATOM 981 C CA . GLY A 1 127 ? -13.821 -15.227 -6.806 1.00 71.44 127 GLY A CA 1
ATOM 982 C C . GLY A 1 127 ? -13.535 -14.724 -8.221 1.00 71.44 127 GLY A C 1
ATOM 983 O O . GLY A 1 127 ? -13.555 -15.516 -9.157 1.00 71.44 127 GLY A O 1
ATOM 984 N N . PHE A 1 128 ? -13.318 -13.411 -8.380 1.00 63.03 128 PHE A N 1
ATOM 985 C CA . PHE A 1 128 ? -13.020 -12.757 -9.668 1.00 63.03 128 PHE A CA 1
ATOM 986 C C . PHE A 1 128 ? -14.113 -12.881 -10.747 1.00 63.03 128 PHE A C 1
ATOM 988 O O . PHE A 1 128 ? -13.865 -12.634 -11.923 1.00 63.03 128 PHE A O 1
ATOM 995 N N . ARG A 1 129 ? -15.349 -13.232 -10.366 1.00 55.44 129 ARG A N 1
ATOM 996 C CA . ARG A 1 129 ? -16.487 -13.341 -11.300 1.00 55.44 129 ARG A CA 1
ATOM 997 C C . ARG A 1 129 ? -17.122 -11.994 -11.648 1.00 55.44 129 ARG A C 1
ATOM 999 O O . ARG A 1 129 ? -17.942 -11.923 -12.558 1.00 55.44 129 ARG A O 1
ATOM 1006 N N . ARG A 1 130 ? -16.791 -10.936 -10.906 1.00 58.53 130 ARG A N 1
ATOM 1007 C CA . ARG A 1 130 ? -17.174 -9.552 -11.211 1.00 58.53 130 ARG A CA 1
ATOM 1008 C C . ARG A 1 130 ? -15.920 -8.764 -11.592 1.00 58.53 130 ARG A C 1
ATOM 1010 O O . ARG A 1 130 ? -14.890 -8.992 -10.952 1.00 58.53 130 ARG A O 1
ATOM 1017 N N . PRO A 1 131 ? -15.993 -7.852 -12.581 1.00 58.19 131 PRO A N 1
ATOM 1018 C CA . PRO A 1 131 ? -14.885 -6.9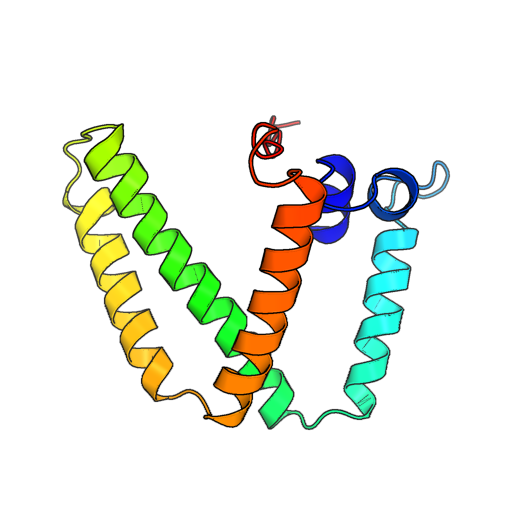46 -12.861 1.00 58.19 131 PRO A CA 1
ATOM 1019 C C . PRO A 1 131 ? -14.514 -6.209 -11.571 1.00 58.19 131 PRO A C 1
ATOM 1021 O O . PRO A 1 131 ? -15.395 -5.848 -10.783 1.00 58.19 131 PRO A O 1
ATOM 1024 N N . THR A 1 132 ? -13.213 -6.060 -11.322 1.00 55.38 132 THR A N 1
ATOM 1025 C CA . THR A 1 132 ? -12.709 -5.320 -10.162 1.00 55.38 132 THR A CA 1
ATOM 1026 C C . THR A 1 132 ? -13.355 -3.938 -10.155 1.00 55.38 132 THR A C 1
ATOM 1028 O O . THR A 1 132 ? -13.309 -3.283 -11.199 1.00 55.38 132 THR A O 1
ATOM 1031 N N . PRO A 1 133 ? -13.976 -3.501 -9.042 1.00 57.94 133 PRO A N 1
ATOM 1032 C CA . PRO A 1 133 ? -14.592 -2.186 -8.983 1.00 57.94 133 PRO A CA 1
ATOM 1033 C C . PRO A 1 133 ? -13.554 -1.132 -9.361 1.00 57.94 133 PRO A C 1
ATOM 1035 O O . PRO A 1 133 ? -12.501 -1.042 -8.728 1.00 57.94 133 PRO A O 1
ATOM 1038 N N . VAL A 1 134 ? -13.814 -0.423 -10.454 1.00 59.56 134 VAL A N 1
ATOM 1039 C CA . VAL A 1 134 ? -12.903 0.593 -10.970 1.00 59.56 134 VAL A CA 1
ATOM 1040 C C . VAL A 1 134 ? -13.059 1.814 -10.071 1.00 59.56 134 VAL A C 1
ATOM 1042 O O . VAL A 1 134 ? -14.179 2.218 -9.761 1.00 59.56 134 VAL A O 1
ATOM 1045 N N . LEU A 1 135 ? -11.940 2.357 -9.591 1.00 57.19 135 LEU A N 1
ATOM 1046 C CA . LEU A 1 135 ? -11.943 3.668 -8.955 1.00 57.19 135 LEU A CA 1
ATOM 1047 C C . LEU A 1 135 ? -12.269 4.678 -10.059 1.00 57.19 135 LEU A C 1
ATOM 1049 O O . LEU A 1 135 ? -11.383 5.010 -10.844 1.00 57.19 135 LEU A O 1
ATOM 1053 N N . ASP A 1 136 ? -13.518 5.142 -10.129 1.00 53.09 136 ASP A N 1
ATOM 1054 C CA . ASP A 1 136 ? -13.872 6.307 -10.943 1.00 53.09 136 ASP A CA 1
ATOM 1055 C C . ASP A 1 136 ? -13.172 7.519 -10.308 1.00 53.09 136 ASP A C 1
ATOM 1057 O O . ASP A 1 136 ? -13.642 8.136 -9.340 1.00 53.09 136 ASP A O 1
ATOM 1061 N N . LEU A 1 137 ? -11.959 7.776 -10.799 1.00 53.59 137 LEU A N 1
ATOM 1062 C CA . LEU A 1 137 ? -11.142 8.956 -10.526 1.00 53.59 137 LEU A CA 1
ATOM 1063 C C . LEU A 1 137 ? -11.494 10.082 -11.509 1.00 53.59 137 LEU A C 1
ATOM 1065 O O . LEU A 1 137 ? -10.631 10.897 -11.829 1.00 53.59 137 LEU A O 1
ATOM 1069 N N . GLU A 1 138 ? -12.735 10.106 -12.009 1.00 40.84 138 GLU A N 1
ATOM 1070 C CA . GLU A 1 138 ? -13.250 11.216 -12.805 1.00 40.84 138 GLU A CA 1
ATOM 1071 C C . GLU A 1 138 ? -13.004 12.512 -12.017 1.00 40.84 138 GLU A C 1
ATOM 1073 O O . GLU A 1 138 ? -13.419 12.652 -10.862 1.00 40.84 138 GLU A O 1
ATOM 1078 N N . TYR A 1 139 ? -12.226 13.405 -12.625 1.00 45.34 139 TYR A N 1
ATOM 1079 C CA . TYR A 1 139 ? -11.868 14.708 -12.088 1.00 45.34 139 TYR A CA 1
ATOM 1080 C C . TYR A 1 139 ? -13.123 15.594 -12.048 1.00 45.34 139 TYR A C 1
ATOM 1082 O O . TYR A 1 139 ? -13.540 16.105 -13.085 1.00 45.34 139 TYR A O 1
ATOM 1090 N N . GLU A 1 140 ? -13.692 15.784 -10.856 1.00 38.84 140 GLU A N 1
ATOM 1091 C CA . GLU A 1 140 ? -14.467 16.984 -10.497 1.00 38.84 140 GLU A CA 1
ATOM 1092 C C . GLU A 1 140 ? -13.600 17.942 -9.670 1.00 38.84 140 GLU A C 1
ATOM 1094 O O . GLU A 1 140 ? -12.900 17.466 -8.740 1.00 38.84 140 GLU A O 1
#

Secondary structure (DSSP, 8-state):
-HHHHHHHTTSS-HHHHSPPPTTTSS-HHHHHHHHHHHHGGGGS-HHHHHHHHHHHHHHHHHHHHHHHIIIIIIIS--S-HIIIIIHHHHHHHHHHHHHTTS-HHHHHHHHHHHHHHHHHHHHHHTTTTSPPPP------

Sequence (140 aa):
RILFAMGRDGILPRKVFGHVSAKFSTPVYAILTVSAISLLAIWIDLAILASVVSFGALVAFSVVNLSVIKHYFIDMRERNVLLNLIAPAIGFLLTAWLWTSLSGTALTIGLIWLAIGFMWLLVVTRGFRRPTPVLDLEYE